Protein AF-A0A2N2Z0M5-F1 (afdb_monomer_lite)

pLDDT: mean 87.63, std 11.39, range [49.94, 98.06]

Foldseek 3Di:
DLVVPQAEAEDEPPDDCPVVVVVNVVNVHYYDYAHCPDPPNVVSVVVVVVVVVCSVPVD

Sequence (59 aa):
AKEQGVSTIFIQREFDANTARTAAADIGGRIVVIDPLHEEWLDNMYQISDQLREALNGN

Radius of gyration: 12.31 Å; chains: 1; bounding box: 28×16×32 Å

Structure (mmCIF, N/CA/C/O backbone):
data_AF-A0A2N2Z0M5-F1
#
_entry.id   AF-A0A2N2Z0M5-F1
#
loop_
_atom_site.group_PDB
_atom_site.id
_atom_site.type_symbol
_atom_site.label_atom_id
_atom_site.label_alt_id
_atom_site.label_comp_id
_atom_site.label_asym_id
_atom_site.label_entity_id
_atom_site.label_seq_id
_atom_site.pdbx_PDB_ins_code
_atom_site.Cartn_x
_atom_site.Cartn_y
_atom_site.Cartn_z
_atom_site.occupancy
_atom_site.B_iso_or_equiv
_atom_site.auth_seq_id
_atom_site.auth_comp_id
_atom_site.auth_asym_id
_atom_site.auth_atom_id
_atom_site.pdbx_PDB_model_num
ATOM 1 N N . ALA A 1 1 ? -7.919 9.431 9.832 1.00 63.06 1 ALA A N 1
ATOM 2 C CA . ALA A 1 1 ? -8.093 8.161 9.091 1.00 63.06 1 ALA A CA 1
ATOM 3 C C . ALA A 1 1 ? -9.444 7.509 9.386 1.00 63.06 1 ALA A C 1
ATOM 5 O O . ALA A 1 1 ? -10.252 7.465 8.470 1.00 63.06 1 ALA A O 1
ATOM 6 N N . LYS A 1 2 ? -9.749 7.112 10.635 1.00 56.75 2 LYS A N 1
ATOM 7 C CA . LYS A 1 2 ? -11.075 6.568 11.014 1.00 56.75 2 LYS A CA 1
ATOM 8 C C . LYS A 1 2 ? -12.257 7.469 10.623 1.00 56.75 2 LYS A C 1
ATOM 10 O O . LYS A 1 2 ? -13.191 6.999 9.993 1.00 56.75 2 LYS A O 1
ATOM 15 N N . GLU A 1 3 ? -12.174 8.769 10.903 1.00 59.91 3 GLU A N 1
ATOM 16 C CA . GLU A 1 3 ? -13.225 9.743 10.542 1.00 59.91 3 GLU A CA 1
ATOM 17 C C . GLU A 1 3 ? -13.351 10.008 9.032 1.00 59.91 3 GLU A C 1
ATOM 19 O O . GLU A 1 3 ? -14.357 10.547 8.589 1.00 59.91 3 GLU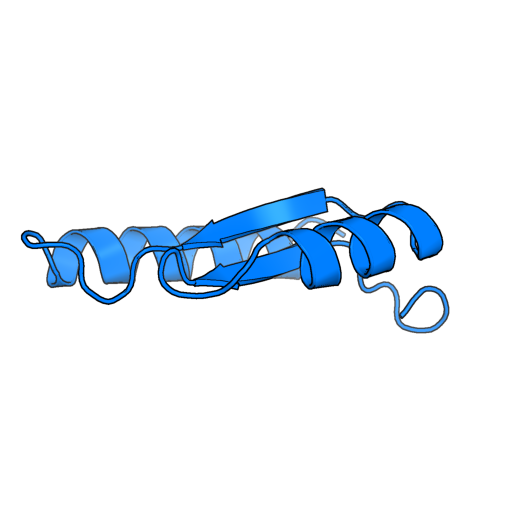 A O 1
ATOM 24 N N . GLN A 1 4 ? -12.347 9.625 8.235 1.00 62.41 4 GLN A N 1
ATOM 25 C CA . GLN A 1 4 ? -12.335 9.811 6.778 1.00 62.41 4 GLN A CA 1
ATOM 26 C C . GLN A 1 4 ? -12.583 8.505 6.007 1.00 62.41 4 GLN A C 1
ATOM 28 O O . GLN A 1 4 ? -12.398 8.474 4.795 1.00 62.41 4 GLN A O 1
ATOM 33 N N . GLY A 1 5 ? -12.961 7.415 6.690 1.00 65.62 5 GLY A N 1
ATOM 34 C CA . GLY A 1 5 ? -13.219 6.122 6.044 1.00 65.62 5 GLY A CA 1
ATOM 35 C C . GLY A 1 5 ? -11.982 5.481 5.401 1.00 65.62 5 GLY A C 1
ATOM 36 O O . GLY A 1 5 ? -12.113 4.624 4.532 1.00 65.62 5 GLY A O 1
ATOM 37 N N . VAL A 1 6 ? -10.774 5.891 5.803 1.00 70.69 6 VAL A N 1
ATOM 38 C CA . VAL A 1 6 ? -9.530 5.328 5.264 1.00 70.69 6 VAL A CA 1
ATOM 39 C C . VAL A 1 6 ? -9.316 3.943 5.869 1.00 70.69 6 VAL A C 1
ATOM 41 O O . VAL A 1 6 ? -9.009 3.828 7.055 1.00 70.69 6 VAL A O 1
ATOM 44 N N . SER A 1 7 ? -9.479 2.903 5.051 1.00 82.12 7 SER A N 1
ATOM 45 C CA . SER A 1 7 ? -9.420 1.491 5.460 1.00 82.12 7 SER A CA 1
ATOM 46 C C . SER A 1 7 ? -8.176 0.748 4.957 1.00 82.12 7 SER A C 1
ATOM 48 O O . SER A 1 7 ? -7.899 -0.362 5.410 1.00 82.12 7 SER A O 1
ATOM 50 N N . THR A 1 8 ? -7.413 1.341 4.033 1.00 90.81 8 THR A N 1
ATOM 51 C CA . THR A 1 8 ? -6.279 0.691 3.359 1.00 90.81 8 THR A CA 1
ATOM 52 C C . THR A 1 8 ? -5.037 1.583 3.394 1.00 90.81 8 THR A C 1
ATOM 54 O O . THR A 1 8 ? -5.100 2.747 3.003 1.00 90.81 8 THR A O 1
ATOM 57 N N . ILE A 1 9 ? -3.905 1.037 3.847 1.00 91.38 9 ILE A N 1
ATOM 58 C CA . ILE A 1 9 ? -2.589 1.692 3.847 1.00 91.38 9 ILE A CA 1
ATOM 59 C C . ILE A 1 9 ? -1.695 1.001 2.820 1.00 91.38 9 ILE A C 1
ATOM 61 O O . ILE A 1 9 ? -1.421 -0.192 2.941 1.00 91.38 9 ILE A O 1
ATOM 65 N N . PHE A 1 10 ? -1.212 1.758 1.838 1.00 93.94 10 PHE A N 1
ATOM 66 C CA . PHE A 1 10 ? -0.231 1.286 0.864 1.00 93.94 10 PHE A CA 1
ATOM 67 C C . PHE A 1 10 ? 1.186 1.599 1.348 1.00 93.94 10 PHE A C 1
ATOM 69 O O . PHE A 1 10 ? 1.452 2.717 1.790 1.00 93.94 10 PHE A O 1
ATOM 76 N N . ILE A 1 11 ? 2.098 0.635 1.246 1.00 95.06 11 ILE A N 1
ATOM 77 C CA . ILE A 1 11 ? 3.523 0.828 1.534 1.00 95.06 11 ILE A CA 1
ATOM 78 C C . ILE A 1 11 ? 4.375 0.231 0.417 1.00 95.06 11 ILE A C 1
ATOM 80 O O . ILE A 1 11 ? 4.085 -0.862 -0.064 1.00 95.06 11 ILE A O 1
ATOM 84 N N . GLN A 1 12 ? 5.421 0.943 -0.002 1.00 94.44 12 GLN A N 1
ATOM 85 C CA . GLN A 1 12 ? 6.375 0.398 -0.968 1.00 94.44 12 GLN A CA 1
ATOM 86 C C . GLN A 1 12 ? 7.337 -0.568 -0.272 1.00 94.44 12 GLN A C 1
ATOM 88 O O . GLN A 1 12 ? 7.715 -0.346 0.880 1.00 94.44 12 GLN A O 1
ATOM 93 N N . ARG A 1 13 ? 7.719 -1.639 -0.968 1.00 92.12 13 ARG A N 1
ATOM 94 C CA . ARG A 1 13 ? 8.586 -2.719 -0.474 1.00 92.12 13 ARG A CA 1
ATOM 95 C C . ARG A 1 13 ? 9.907 -2.219 0.126 1.00 92.12 13 ARG A C 1
ATOM 97 O O . ARG A 1 13 ? 10.448 -2.864 1.018 1.00 92.12 13 ARG A O 1
ATOM 104 N N . GLU A 1 14 ? 10.403 -1.079 -0.337 1.00 92.62 14 GLU A N 1
ATOM 105 C CA . GLU A 1 14 ? 11.668 -0.463 0.067 1.00 92.62 14 GLU A CA 1
ATOM 106 C C . GLU A 1 14 ? 11.597 0.232 1.436 1.00 92.62 14 GLU A C 1
ATOM 108 O O . GLU A 1 14 ? 12.635 0.542 2.024 1.00 92.62 14 GLU A O 1
ATOM 113 N N . PHE A 1 15 ? 10.393 0.492 1.952 1.00 90.25 15 PHE A N 1
ATOM 114 C CA . PHE A 1 15 ? 10.191 1.150 3.241 1.00 90.25 15 PHE A CA 1
ATOM 115 C C . PHE A 1 15 ? 9.912 0.152 4.370 1.00 90.25 15 PHE A C 1
ATOM 117 O O . PHE A 1 15 ? 9.346 -0.922 4.171 1.00 90.25 15 PHE A O 1
ATOM 124 N N . ASP A 1 16 ? 10.265 0.543 5.599 1.00 87.19 16 ASP A N 1
ATOM 125 C CA . ASP A 1 16 ? 9.973 -0.256 6.790 1.00 87.19 16 ASP A CA 1
ATOM 126 C C . ASP A 1 16 ? 8.456 -0.325 7.062 1.00 87.19 16 ASP A C 1
ATOM 128 O O . ASP A 1 16 ? 7.789 0.673 7.354 1.00 87.19 16 ASP A O 1
ATOM 132 N N . ALA A 1 17 ? 7.919 -1.546 7.026 1.00 85.25 17 ALA A N 1
ATOM 133 C CA . ALA A 1 17 ? 6.519 -1.853 7.294 1.00 85.25 17 ALA A CA 1
ATOM 134 C C . ALA A 1 17 ? 6.074 -1.627 8.747 1.00 85.25 17 ALA A C 1
ATOM 136 O O . ALA A 1 17 ? 4.870 -1.642 9.010 1.00 85.25 17 ALA A O 1
ATOM 137 N N . ASN A 1 18 ? 6.984 -1.409 9.697 1.00 89.25 18 ASN A N 1
ATOM 138 C CA . ASN A 1 18 ? 6.636 -1.203 11.103 1.00 89.25 18 ASN A CA 1
ATOM 139 C C . ASN A 1 18 ? 5.739 0.023 11.305 1.00 89.25 18 ASN A C 1
ATOM 141 O O . ASN A 1 18 ? 4.720 -0.074 11.990 1.00 89.25 18 ASN A O 1
ATOM 145 N N . THR A 1 19 ? 6.050 1.145 10.652 1.00 85.06 19 THR A N 1
ATOM 146 C CA . THR A 1 19 ? 5.232 2.364 10.744 1.00 85.06 19 THR A CA 1
ATOM 147 C C . THR A 1 19 ? 3.840 2.152 10.147 1.00 85.06 19 THR A C 1
ATOM 149 O O . THR A 1 19 ? 2.842 2.540 10.755 1.00 85.06 19 THR A O 1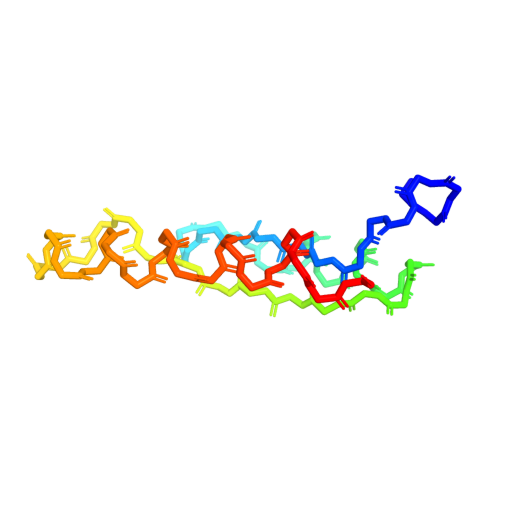
ATOM 152 N N . ALA A 1 20 ? 3.752 1.479 8.995 1.00 86.81 20 ALA A N 1
ATOM 153 C CA . ALA A 1 20 ? 2.470 1.146 8.373 1.00 86.81 20 ALA A CA 1
ATOM 154 C C . ALA A 1 20 ? 1.647 0.173 9.230 1.00 86.81 20 ALA A C 1
ATOM 156 O O . ALA A 1 20 ? 0.428 0.310 9.312 1.00 86.81 20 ALA A O 1
ATOM 157 N N . ARG A 1 21 ? 2.303 -0.774 9.913 1.00 87.75 21 ARG A N 1
ATOM 158 C CA . ARG A 1 21 ? 1.649 -1.736 10.808 1.00 87.75 21 ARG A CA 1
ATOM 159 C C . ARG A 1 21 ? 1.011 -1.063 12.012 1.00 87.75 21 ARG A C 1
ATOM 161 O O . ARG A 1 21 ? -0.145 -1.357 12.309 1.00 87.75 21 ARG A O 1
ATOM 168 N N . THR A 1 22 ? 1.724 -0.144 12.656 1.00 89.38 22 THR A N 1
ATOM 169 C CA . THR A 1 22 ? 1.175 0.644 13.767 1.00 89.38 22 THR A CA 1
ATOM 170 C C . THR A 1 22 ? -0.027 1.468 13.305 1.00 89.38 22 THR A C 1
ATOM 172 O O . THR A 1 22 ? -1.101 1.370 13.891 1.00 89.38 22 THR A O 1
ATOM 175 N N . ALA A 1 23 ? 0.108 2.195 12.191 1.00 85.75 23 ALA A N 1
ATOM 176 C CA . ALA A 1 23 ? -0.976 3.017 11.659 1.00 85.75 23 ALA A CA 1
ATOM 177 C C . ALA A 1 23 ? -2.217 2.192 11.263 1.00 85.75 23 ALA A C 1
ATOM 179 O O . ALA A 1 23 ? -3.344 2.614 11.521 1.00 85.75 23 ALA A O 1
ATOM 180 N N . ALA A 1 24 ? -2.029 1.010 10.665 1.00 87.19 24 ALA A N 1
ATOM 181 C CA . ALA A 1 24 ? -3.121 0.115 10.286 1.00 87.19 24 ALA A CA 1
ATOM 182 C C . ALA A 1 24 ? -3.865 -0.434 11.513 1.00 87.19 24 ALA A C 1
ATOM 184 O O . ALA A 1 24 ? -5.097 -0.460 11.518 1.00 87.19 24 ALA A O 1
ATOM 185 N N . ALA A 1 25 ? -3.134 -0.818 12.565 1.00 86.81 25 ALA A N 1
ATOM 186 C CA . ALA A 1 25 ? -3.715 -1.316 13.810 1.00 86.81 25 ALA A CA 1
ATOM 187 C C . ALA A 1 25 ? -4.606 -0.263 14.494 1.00 86.81 25 ALA A C 1
ATOM 189 O O . ALA A 1 25 ? -5.730 -0.575 14.888 1.00 86.81 25 ALA A O 1
ATOM 190 N N . ASP A 1 26 ? -4.157 0.994 14.553 1.00 86.12 26 ASP A N 1
ATOM 191 C CA . ASP A 1 26 ? -4.903 2.088 15.192 1.00 86.12 26 ASP A CA 1
ATOM 192 C C . ASP A 1 26 ? -6.247 2.371 14.502 1.00 86.12 26 ASP A C 1
ATOM 194 O O . ASP A 1 26 ? -7.258 2.707 15.141 1.00 86.12 26 ASP A O 1
ATOM 198 N N . ILE A 1 27 ? -6.283 2.216 13.176 1.00 84.19 27 ILE A N 1
ATOM 199 C CA . ILE A 1 27 ? -7.460 2.524 12.358 1.00 84.19 27 ILE A CA 1
ATOM 200 C C . ILE A 1 27 ? -8.324 1.292 12.068 1.00 84.19 27 ILE A C 1
ATOM 202 O O . ILE A 1 27 ? -9.443 1.459 11.592 1.00 84.19 27 ILE A O 1
ATOM 206 N N . GLY A 1 28 ? -7.855 0.084 12.408 1.00 85.19 28 GLY A N 1
ATOM 207 C CA . GLY A 1 28 ? -8.502 -1.177 12.028 1.00 85.19 28 GLY A CA 1
ATOM 208 C C . GLY A 1 28 ? -8.450 -1.440 10.519 1.00 85.19 28 GLY A C 1
ATOM 209 O O . GLY A 1 28 ? -9.351 -2.066 9.971 1.00 85.19 28 GLY A O 1
ATOM 210 N N . GLY A 1 29 ? -7.437 -0.898 9.843 1.00 86.06 29 GLY A N 1
ATOM 211 C CA . GLY A 1 29 ? -7.265 -0.974 8.396 1.00 86.06 29 GLY A CA 1
ATOM 212 C C . GLY A 1 29 ? -6.357 -2.125 7.967 1.00 86.06 29 GLY A C 1
ATOM 213 O O . GLY A 1 29 ? -5.679 -2.750 8.783 1.00 86.06 29 GLY A O 1
ATOM 214 N N . ARG A 1 30 ? -6.313 -2.390 6.661 1.00 89.94 30 ARG A N 1
ATOM 215 C CA . ARG A 1 30 ? -5.408 -3.375 6.049 1.00 89.94 30 ARG A CA 1
ATOM 216 C C . ARG A 1 30 ? -4.181 -2.702 5.439 1.00 89.94 30 ARG A C 1
ATOM 218 O O . ARG A 1 30 ? -4.240 -1.547 5.021 1.00 89.94 30 ARG A O 1
ATOM 225 N N . ILE A 1 31 ? -3.091 -3.455 5.332 1.00 92.62 31 ILE A N 1
ATOM 226 C CA . ILE A 1 31 ? -1.860 -3.023 4.662 1.00 92.62 31 ILE A CA 1
ATOM 227 C C . ILE A 1 31 ? -1.774 -3.711 3.304 1.00 92.62 31 ILE A C 1
ATOM 229 O O . ILE A 1 31 ? -1.993 -4.918 3.210 1.00 92.62 31 ILE A O 1
ATOM 233 N N . VAL A 1 32 ? -1.419 -2.951 2.274 1.00 93.94 32 VAL A N 1
ATOM 234 C CA . VAL A 1 32 ? -1.078 -3.456 0.943 1.00 93.94 32 VAL A CA 1
ATOM 235 C C . VAL A 1 32 ? 0.364 -3.069 0.653 1.00 93.94 32 VAL A C 1
ATOM 237 O O . VAL A 1 32 ? 0.717 -1.891 0.699 1.00 93.94 32 VAL A O 1
ATOM 240 N N . VAL A 1 33 ? 1.208 -4.061 0.380 1.00 94.25 33 VAL A N 1
ATOM 241 C CA . VAL A 1 33 ? 2.596 -3.824 -0.027 1.00 94.25 33 VAL A CA 1
ATOM 242 C C . VAL A 1 33 ? 2.648 -3.760 -1.548 1.00 94.25 33 VAL A C 1
ATOM 244 O O . VAL A 1 33 ? 2.177 -4.680 -2.213 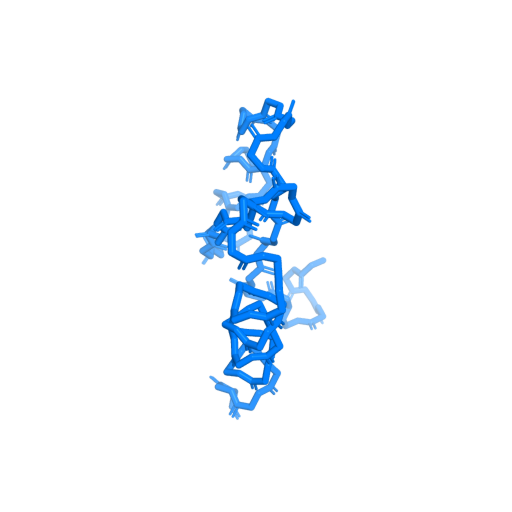1.00 94.25 33 VAL A O 1
ATOM 247 N N . ILE A 1 34 ? 3.231 -2.692 -2.080 1.00 96.12 34 ILE A N 1
ATOM 248 C CA . ILE A 1 34 ? 3.441 -2.472 -3.514 1.00 96.12 34 ILE A CA 1
ATOM 249 C C . ILE A 1 34 ? 4.935 -2.454 -3.829 1.00 96.12 34 ILE A C 1
ATOM 251 O O . ILE A 1 34 ? 5.744 -2.113 -2.972 1.00 96.12 34 ILE A O 1
ATOM 255 N N . ASP A 1 35 ? 5.312 -2.817 -5.050 1.00 96.06 35 ASP A N 1
ATOM 256 C CA . ASP A 1 35 ? 6.716 -2.855 -5.476 1.00 96.06 35 ASP A CA 1
ATOM 257 C C . ASP A 1 35 ? 6.906 -2.045 -6.764 1.00 96.06 35 ASP A C 1
ATOM 259 O O . ASP A 1 35 ? 6.970 -2.615 -7.845 1.00 96.06 35 ASP A O 1
ATOM 263 N N . PRO A 1 36 ? 6.956 -0.709 -6.711 1.00 94.12 36 PRO A N 1
ATOM 264 C CA . PRO A 1 36 ? 7.081 0.120 -7.912 1.00 94.12 36 PRO A CA 1
ATOM 265 C C . PRO A 1 36 ? 8.420 -0.052 -8.653 1.00 94.12 36 PRO A C 1
ATOM 267 O O . PRO A 1 36 ? 8.571 0.504 -9.741 1.00 94.12 36 PRO A O 1
ATOM 270 N N . LEU A 1 37 ? 9.383 -0.781 -8.076 1.00 96.06 37 LEU A N 1
ATOM 271 C CA . LEU A 1 37 ? 10.702 -1.054 -8.648 1.00 96.06 37 LEU A CA 1
ATOM 272 C C . LEU A 1 37 ? 10.830 -2.488 -9.186 1.00 96.06 37 LEU A C 1
ATOM 274 O O . LEU A 1 37 ? 11.931 -2.916 -9.534 1.00 96.06 37 LEU A O 1
ATOM 278 N N . HIS A 1 38 ? 9.715 -3.216 -9.277 1.00 96.88 38 HIS A N 1
ATOM 279 C CA . HIS A 1 38 ? 9.672 -4.561 -9.832 1.00 96.88 38 HIS A CA 1
ATOM 280 C C . HIS A 1 38 ? 10.237 -4.610 -11.264 1.00 96.88 38 HIS A C 1
ATOM 282 O O . HIS A 1 38 ? 9.974 -3.713 -12.067 1.00 96.88 38 HIS A O 1
ATOM 288 N N . GLU A 1 39 ? 10.970 -5.683 -11.592 1.00 96.69 39 GLU A N 1
ATOM 289 C CA . GLU A 1 39 ? 11.603 -5.895 -12.908 1.00 96.69 39 GLU A CA 1
ATOM 290 C C . GLU A 1 39 ? 10.581 -5.805 -14.054 1.00 96.69 39 GLU A C 1
ATOM 292 O O . GLU A 1 39 ? 10.756 -5.028 -14.992 1.00 96.69 39 GLU A O 1
ATOM 297 N N . GLU A 1 40 ? 9.458 -6.516 -13.913 1.00 97.25 40 GLU A N 1
ATOM 298 C CA . GLU A 1 40 ? 8.278 -6.401 -14.783 1.00 97.25 40 GLU A CA 1
ATOM 299 C C . GLU A 1 40 ? 7.478 -5.127 -14.466 1.00 97.25 40 GLU A C 1
ATOM 301 O O . GLU A 1 40 ? 6.354 -5.169 -13.957 1.00 97.25 40 GLU A O 1
ATOM 306 N N . TRP A 1 41 ? 8.102 -3.973 -14.706 1.00 95.62 41 TRP A N 1
ATOM 307 C CA . TRP A 1 41 ? 7.627 -2.678 -14.224 1.00 95.62 41 TRP A CA 1
ATOM 308 C C . TRP A 1 41 ? 6.198 -2.359 -14.674 1.00 95.62 41 TRP A C 1
ATOM 310 O O . TRP A 1 41 ? 5.355 -2.010 -13.848 1.00 95.62 41 TRP A O 1
ATOM 320 N N . LEU A 1 42 ? 5.906 -2.493 -15.972 1.00 97.44 42 LEU A N 1
ATOM 321 C CA . LEU A 1 42 ? 4.615 -2.093 -16.538 1.00 97.44 42 LEU A CA 1
ATOM 322 C C . LEU A 1 42 ? 3.460 -2.936 -15.979 1.00 97.44 42 LEU A C 1
ATOM 324 O O . LEU A 1 42 ? 2.460 -2.382 -15.520 1.00 97.44 42 LEU A O 1
ATOM 328 N N . ASP A 1 43 ? 3.623 -4.257 -15.964 1.00 97.50 43 ASP A N 1
ATOM 329 C CA . ASP A 1 43 ? 2.621 -5.185 -15.436 1.00 97.50 43 ASP A CA 1
ATOM 330 C C . ASP A 1 43 ? 2.375 -4.942 -13.948 1.00 97.50 43 ASP A C 1
ATOM 332 O O . ASP A 1 43 ? 1.231 -4.903 -13.487 1.00 97.50 43 ASP A O 1
ATOM 336 N N . ASN A 1 44 ? 3.439 -4.690 -13.192 1.00 96.81 44 ASN A N 1
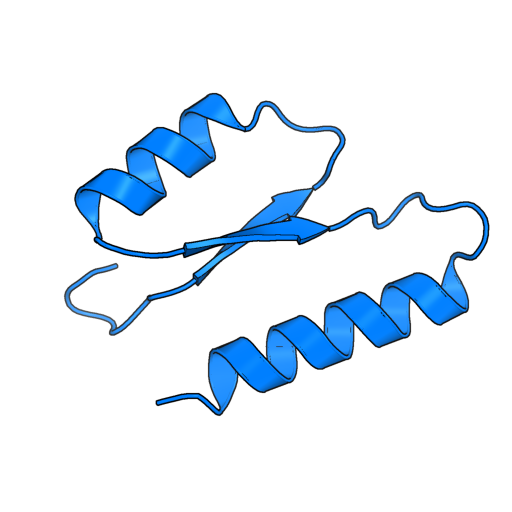ATOM 337 C CA . ASN A 1 44 ? 3.326 -4.369 -11.782 1.00 96.81 44 ASN A CA 1
ATOM 338 C C . ASN A 1 44 ? 2.632 -3.010 -11.543 1.00 96.81 44 ASN A C 1
ATOM 340 O O . ASN A 1 44 ? 1.799 -2.895 -10.646 1.00 96.81 44 ASN A O 1
ATOM 344 N N . MET A 1 45 ? 2.876 -1.992 -12.373 1.00 97.88 45 MET A N 1
ATOM 345 C CA . MET A 1 45 ? 2.145 -0.721 -12.282 1.00 97.88 45 MET A CA 1
ATOM 346 C C . MET A 1 45 ? 0.642 -0.891 -12.565 1.00 97.88 45 MET A C 1
ATOM 348 O O . MET A 1 45 ? -0.179 -0.222 -11.924 1.00 97.88 45 MET A O 1
ATOM 352 N N . TYR A 1 46 ? 0.256 -1.808 -13.461 1.00 98.06 46 TYR A N 1
ATOM 353 C CA . TYR A 1 46 ? -1.153 -2.172 -13.648 1.00 98.06 46 TYR A CA 1
ATOM 354 C C . TYR A 1 46 ? -1.736 -2.853 -12.405 1.00 98.06 46 TYR A C 1
ATOM 356 O O . TYR A 1 46 ? -2.821 -2.473 -11.965 1.00 98.06 46 TYR A O 1
ATOM 364 N N . GLN A 1 47 ? -1.002 -3.775 -11.777 1.00 97.00 47 GLN A N 1
ATOM 365 C CA . GLN A 1 47 ? -1.432 -4.417 -10.527 1.00 97.00 47 GLN A CA 1
ATOM 366 C C . GLN A 1 47 ? -1.631 -3.403 -9.392 1.00 97.00 47 GLN A C 1
ATOM 368 O O . GLN A 1 47 ? -2.648 -3.442 -8.701 1.00 97.00 47 GLN A O 1
ATOM 373 N N . ILE A 1 48 ? -0.705 -2.452 -9.226 1.00 97.25 48 ILE A N 1
ATOM 374 C CA . ILE A 1 48 ? -0.830 -1.366 -8.240 1.00 97.25 48 ILE A CA 1
ATOM 375 C C . ILE A 1 48 ? -2.082 -0.526 -8.525 1.00 97.25 48 ILE A C 1
ATOM 377 O O . ILE A 1 48 ? -2.840 -0.198 -7.611 1.00 97.25 48 ILE A O 1
ATOM 381 N N . SER A 1 49 ? -2.330 -0.202 -9.795 1.00 96.69 49 SER A N 1
ATOM 382 C CA . SER A 1 49 ? -3.505 0.575 -10.208 1.00 96.69 49 SER A CA 1
ATOM 383 C C . SER A 1 49 ? -4.818 -0.156 -9.908 1.00 96.69 49 SER A C 1
ATOM 385 O O . SER A 1 49 ? -5.780 0.458 -9.442 1.00 96.69 49 SER A O 1
ATOM 387 N N . ASP A 1 50 ? -4.854 -1.472 -10.111 1.00 95.62 50 ASP A N 1
ATOM 388 C CA . ASP A 1 50 ? -6.004 -2.310 -9.775 1.00 95.62 50 ASP A CA 1
ATOM 389 C C . ASP A 1 50 ? -6.253 -2.370 -8.262 1.00 95.62 50 ASP A C 1
ATOM 391 O O . ASP A 1 50 ? -7.399 -2.232 -7.826 1.00 95.62 50 ASP A O 1
ATOM 395 N N . GLN A 1 51 ? -5.196 -2.491 -7.455 1.00 94.44 51 GLN A N 1
ATOM 396 C CA . GLN A 1 51 ? -5.297 -2.468 -5.991 1.00 94.44 51 GLN A CA 1
ATOM 397 C C . GLN A 1 51 ? -5.803 -1.115 -5.472 1.00 94.44 51 GLN A C 1
ATOM 399 O O . GLN 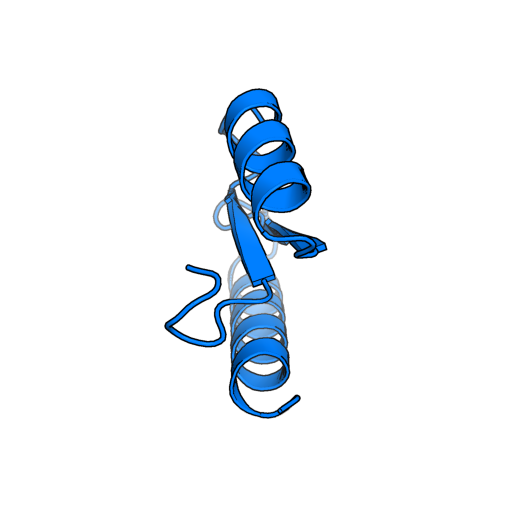A 1 51 ? -6.609 -1.068 -4.540 1.00 94.44 51 GLN A O 1
ATOM 404 N N . LEU A 1 52 ? -5.364 -0.008 -6.084 1.00 93.44 52 LEU A N 1
ATOM 405 C CA . LEU A 1 52 ? -5.875 1.332 -5.786 1.00 93.44 52 LEU A CA 1
ATOM 406 C C . LEU A 1 52 ? -7.364 1.442 -6.128 1.00 93.44 52 LEU A C 1
ATOM 408 O O . LEU A 1 52 ? -8.146 1.914 -5.304 1.00 93.44 52 LEU A O 1
ATOM 412 N N . ARG A 1 53 ? -7.777 0.964 -7.309 1.00 92.81 53 ARG A N 1
ATOM 413 C CA . ARG A 1 53 ? -9.190 0.939 -7.718 1.00 92.81 53 ARG A CA 1
ATOM 414 C C . ARG A 1 53 ? -10.044 0.143 -6.732 1.00 92.81 53 ARG A C 1
ATOM 416 O O . ARG A 1 53 ? -11.114 0.607 -6.350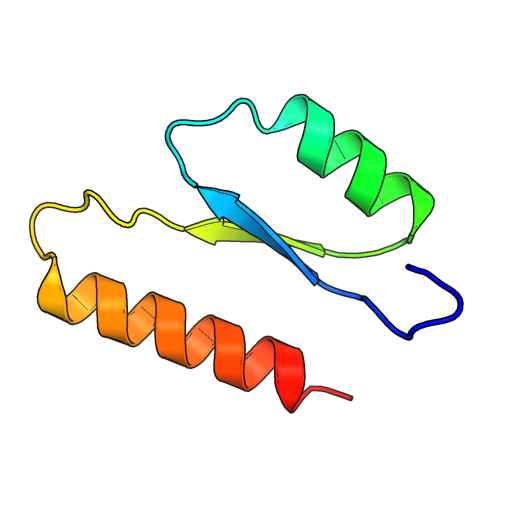 1.00 92.81 53 ARG A O 1
ATOM 423 N N . GLU A 1 54 ? -9.587 -1.034 -6.318 1.00 90.00 54 GLU A N 1
ATOM 424 C CA . GLU A 1 54 ? -10.284 -1.865 -5.331 1.00 90.00 54 GLU A CA 1
ATOM 425 C C . GLU A 1 54 ? -10.427 -1.141 -3.986 1.00 90.00 54 GLU A C 1
ATOM 427 O O . GLU A 1 54 ? -11.514 -1.111 -3.414 1.00 90.00 54 GLU A O 1
ATOM 432 N N . ALA A 1 55 ? -9.359 -0.498 -3.505 1.00 89.25 55 ALA A N 1
ATOM 433 C CA . ALA A 1 55 ? -9.386 0.244 -2.247 1.00 89.25 55 ALA A CA 1
ATOM 434 C C . ALA A 1 55 ? -10.325 1.464 -2.274 1.00 89.25 55 ALA A C 1
ATOM 436 O O . ALA A 1 55 ? -10.861 1.830 -1.231 1.00 89.25 55 ALA A O 1
ATOM 437 N N . LEU A 1 56 ? -10.526 2.086 -3.440 1.00 86.38 56 LEU A N 1
ATOM 438 C CA . LEU A 1 56 ? -11.421 3.235 -3.613 1.00 86.38 56 LEU A CA 1
ATOM 439 C C . LEU A 1 56 ? -12.890 2.834 -3.819 1.00 86.38 56 LEU A C 1
ATOM 441 O O . LEU A 1 56 ? -13.778 3.566 -3.392 1.00 86.38 56 LEU A O 1
ATOM 445 N N . ASN A 1 57 ? -13.141 1.692 -4.464 1.00 83.25 57 ASN A N 1
ATOM 446 C CA . ASN A 1 57 ? -14.489 1.235 -4.817 1.00 83.25 57 ASN A CA 1
ATOM 447 C C . ASN A 1 57 ? -15.081 0.219 -3.824 1.00 83.25 57 ASN A C 1
ATOM 449 O O . ASN A 1 57 ? -16.262 -0.093 -3.918 1.00 83.25 57 ASN A O 1
ATOM 453 N N . GLY A 1 58 ? -14.276 -0.334 -2.913 1.00 63.94 58 GLY A N 1
ATOM 454 C CA . GLY A 1 58 ? -14.687 -1.341 -1.928 1.00 63.94 58 GLY A CA 1
ATOM 455 C C . GLY A 1 58 ? -15.424 -0.805 -0.693 1.00 63.94 58 GLY A C 1
ATOM 456 O O . GLY A 1 58 ? -15.409 -1.489 0.330 1.00 63.94 58 GLY A O 1
ATOM 457 N N . ASN A 1 59 ? -16.028 0.389 -0.774 1.00 49.94 59 ASN A N 1
ATOM 458 C CA . ASN A 1 59 ? -16.881 0.982 0.267 1.00 49.94 59 ASN A CA 1
ATOM 459 C C . ASN A 1 59 ? -18.357 0.932 -0.133 1.00 49.94 59 ASN A C 1
ATOM 461 O O . ASN A 1 59 ? -18.679 1.426 -1.237 1.00 49.94 59 ASN A O 1
#

Secondary structure (DSSP, 8-state):
-GGGT--EEEEETTS-HHHHHHHHHHHT-EEEEE-TT-SSHHHHHHHHHHHHHHHHH--